Protein AF-A0A972BSQ8-F1 (afdb_monomer)

Foldseek 3Di:
DVVVVVVVVVVVVVLCVDPLNVLLVVLVVVLVPDPVSVVLVVVLVVLVVVLVVCVVVVVDDPVRNVVSVVVSVVSVVVSCVDPSSVSNVVSVVVSVLVVLLVVCVVCVVVVVPDDDDDDPDDPDDDDDDDD

Structure (mmCIF, N/CA/C/O backbone):
data_AF-A0A972BSQ8-F1
#
_entry.id   AF-A0A972BSQ8-F1
#
loop_
_atom_site.group_PDB
_atom_site.id
_atom_site.type_symbol
_atom_site.label_atom_id
_atom_site.label_alt_id
_atom_site.label_comp_id
_atom_site.label_asym_id
_atom_site.label_entity_id
_atom_site.label_seq_id
_atom_site.pdbx_PDB_ins_code
_atom_site.Cartn_x
_atom_site.Cartn_y
_atom_site.Cartn_z
_atom_site.occupancy
_atom_site.B_iso_or_equiv
_atom_site.auth_seq_id
_atom_site.auth_comp_id
_atom_site.auth_asym_id
_atom_site.auth_atom_id
_atom_site.pdbx_PDB_model_num
ATOM 1 N N . MET A 1 1 ? 12.847 10.943 -30.931 1.00 60.25 1 MET A N 1
ATOM 2 C CA . MET A 1 1 ? 11.928 10.901 -29.770 1.00 60.25 1 MET A CA 1
ATOM 3 C C . MET A 1 1 ? 11.247 9.548 -29.676 1.00 60.25 1 MET A C 1
ATOM 5 O O . MET A 1 1 ? 11.172 9.019 -28.577 1.00 60.25 1 MET A O 1
ATOM 9 N N . ASP A 1 2 ? 10.862 8.962 -30.810 1.00 73.25 2 ASP A N 1
ATOM 10 C CA . ASP A 1 2 ? 10.150 7.678 -30.888 1.00 73.25 2 ASP A CA 1
ATOM 11 C C . ASP A 1 2 ? 10.837 6.535 -30.122 1.00 73.25 2 ASP A C 1
ATOM 13 O O . ASP A 1 2 ? 10.198 5.905 -29.290 1.00 73.25 2 ASP A O 1
ATOM 17 N N . ASN A 1 3 ? 12.160 6.376 -30.255 1.00 89.00 3 ASN A N 1
ATOM 18 C CA . ASN A 1 3 ? 12.908 5.324 -29.547 1.00 89.00 3 ASN A CA 1
ATOM 19 C C . ASN A 1 3 ? 12.844 5.455 -28.006 1.00 89.00 3 ASN A C 1
ATOM 21 O O . ASN A 1 3 ? 12.688 4.466 -27.299 1.00 89.00 3 ASN A O 1
ATOM 25 N N . ILE A 1 4 ? 12.890 6.679 -27.461 1.00 91.31 4 ILE A N 1
ATOM 26 C CA . ILE A 1 4 ? 12.812 6.899 -26.003 1.00 91.31 4 ILE A CA 1
ATOM 27 C C . ILE A 1 4 ? 11.419 6.525 -25.483 1.00 91.31 4 ILE A C 1
ATOM 29 O O . ILE A 1 4 ? 11.295 5.908 -24.427 1.00 91.31 4 ILE A O 1
ATOM 33 N N . ILE A 1 5 ? 10.371 6.877 -26.233 1.00 94.94 5 ILE A N 1
ATOM 34 C CA . ILE A 1 5 ? 8.986 6.549 -25.880 1.00 94.94 5 ILE A CA 1
ATOM 35 C C . ILE A 1 5 ? 8.756 5.036 -25.971 1.00 94.94 5 ILE A C 1
ATOM 37 O O . ILE A 1 5 ? 8.118 4.471 -25.088 1.00 94.94 5 ILE A O 1
ATOM 41 N N . GLU A 1 6 ? 9.290 4.367 -26.993 1.00 95.75 6 GLU A N 1
ATOM 42 C CA . GLU A 1 6 ? 9.235 2.905 -27.117 1.00 95.75 6 GLU A CA 1
ATOM 43 C C . GLU A 1 6 ? 9.935 2.214 -25.945 1.00 95.75 6 GLU A C 1
ATOM 45 O O . GLU A 1 6 ? 9.342 1.354 -25.300 1.00 95.75 6 GLU A O 1
ATOM 50 N N . LYS A 1 7 ? 11.140 2.659 -25.573 1.00 94.31 7 LYS A N 1
ATOM 51 C CA . LYS A 1 7 ? 11.862 2.108 -24.416 1.00 94.31 7 LYS A CA 1
ATOM 52 C C . LYS A 1 7 ? 11.149 2.362 -23.089 1.00 94.31 7 LYS A C 1
ATOM 54 O O . LYS A 1 7 ? 11.176 1.508 -22.207 1.00 94.31 7 LYS A O 1
ATOM 59 N N . ALA A 1 8 ? 10.471 3.499 -22.944 1.00 94.00 8 ALA A N 1
ATOM 60 C CA . ALA A 1 8 ? 9.634 3.766 -21.777 1.00 94.00 8 ALA A CA 1
ATOM 61 C C . ALA A 1 8 ? 8.396 2.851 -21.721 1.00 94.00 8 ALA A C 1
ATOM 63 O O . ALA A 1 8 ? 8.003 2.436 -20.631 1.00 94.00 8 ALA A O 1
ATOM 64 N N . LYS A 1 9 ? 7.799 2.509 -22.872 1.00 94.81 9 LYS A N 1
ATOM 65 C CA . LYS A 1 9 ? 6.697 1.535 -22.946 1.00 94.81 9 LYS A CA 1
ATOM 66 C C . LYS A 1 9 ? 7.162 0.136 -22.558 1.00 94.81 9 LYS A C 1
ATOM 68 O O . LYS A 1 9 ? 6.543 -0.453 -21.682 1.00 94.81 9 LYS A O 1
ATOM 73 N N . GLU A 1 10 ? 8.276 -0.333 -23.124 1.00 96.50 10 GLU A N 1
ATOM 74 C CA . GLU A 1 10 ? 8.878 -1.628 -22.765 1.00 96.50 10 GLU A CA 1
ATOM 75 C C . GLU A 1 10 ? 9.148 -1.711 -21.252 1.00 96.50 10 GLU A C 1
ATOM 77 O O . GLU A 1 10 ? 8.798 -2.689 -20.596 1.00 96.50 10 GLU A O 1
ATOM 82 N N . LEU A 1 11 ? 9.704 -0.647 -20.659 1.00 95.69 11 LEU A N 1
ATOM 83 C CA . LEU A 1 11 ? 9.914 -0.568 -19.212 1.00 95.69 11 LEU A CA 1
ATOM 84 C C . LEU A 1 11 ? 8.594 -0.642 -18.425 1.00 95.69 11 LEU A C 1
ATOM 86 O O . LEU A 1 11 ? 8.534 -1.292 -17.381 1.00 95.69 11 LEU A O 1
ATOM 90 N N . GLY A 1 12 ? 7.541 0.018 -18.911 1.00 96.56 12 GLY A N 1
ATOM 91 C CA . GLY A 1 12 ? 6.203 -0.040 -18.324 1.00 96.56 12 GLY A CA 1
ATOM 92 C C . GLY A 1 12 ? 5.589 -1.441 -18.371 1.00 96.56 12 GLY A C 1
ATOM 93 O O . GLY A 1 12 ? 5.016 -1.884 -17.377 1.00 96.56 12 GLY A O 1
ATOM 94 N N . GLU A 1 13 ? 5.754 -2.156 -19.483 1.00 97.50 13 GLU A N 1
ATOM 95 C CA . GLU A 1 13 ? 5.312 -3.547 -19.642 1.00 97.50 13 GLU A CA 1
ATOM 96 C C . GLU A 1 13 ? 6.057 -4.473 -18.671 1.00 97.50 13 GLU A C 1
ATOM 98 O O . GLU A 1 13 ? 5.429 -5.195 -17.899 1.00 97.50 13 GLU A O 1
ATOM 103 N N . MET A 1 14 ? 7.386 -4.353 -18.585 1.00 97.44 14 MET A N 1
ATOM 104 C CA . MET A 1 14 ? 8.191 -5.110 -17.616 1.00 97.44 14 MET A CA 1
ATOM 105 C C . MET A 1 14 ? 7.789 -4.824 -16.162 1.00 97.44 14 MET A C 1
ATOM 107 O O . MET A 1 14 ? 7.834 -5.712 -15.309 1.00 97.44 14 MET A O 1
ATOM 111 N N . LEU A 1 15 ? 7.401 -3.583 -15.853 1.00 96.94 15 LEU A N 1
ATOM 112 C CA . LEU A 1 15 ? 6.899 -3.215 -14.530 1.00 96.94 15 LEU A CA 1
ATOM 113 C C . LEU A 1 15 ? 5.541 -3.846 -14.235 1.00 96.94 15 LEU A C 1
ATOM 115 O O . LEU A 1 15 ? 5.338 -4.320 -13.117 1.00 96.94 15 LEU A O 1
ATOM 119 N N . ALA A 1 16 ? 4.641 -3.885 -15.216 1.00 96.25 16 ALA A N 1
ATOM 120 C CA . ALA A 1 16 ? 3.343 -4.540 -15.086 1.00 96.25 16 ALA A CA 1
ATOM 121 C C . ALA A 1 16 ? 3.478 -6.061 -14.882 1.00 96.25 16 ALA A C 1
ATOM 123 O O . ALA A 1 16 ? 2.678 -6.664 -14.173 1.00 96.25 16 ALA A O 1
ATOM 124 N N . GLU A 1 17 ? 4.522 -6.676 -15.435 1.00 96.88 17 GLU A N 1
ATOM 125 C CA . GLU A 1 17 ? 4.832 -8.100 -15.248 1.00 96.88 17 GLU A CA 1
ATOM 126 C C . GLU A 1 17 ? 5.711 -8.381 -14.015 1.00 96.88 17 GLU A C 1
ATOM 128 O O . GLU A 1 17 ? 5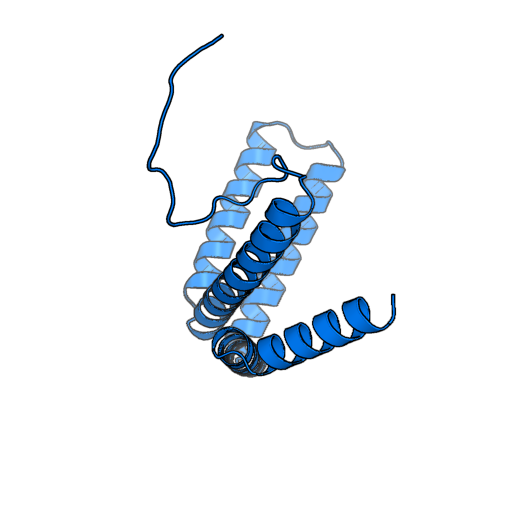.975 -9.535 -13.666 1.00 96.88 17 GLU A O 1
ATOM 133 N N . SER A 1 18 ? 6.178 -7.338 -13.323 1.00 97.50 18 SER A N 1
ATOM 134 C CA . SER A 1 18 ? 7.055 -7.494 -12.165 1.00 97.50 18 SER A CA 1
ATOM 135 C C . SER A 1 18 ? 6.345 -8.194 -11.002 1.00 97.50 18 SER A C 1
ATOM 137 O O . SER A 1 18 ? 5.162 -7.978 -10.724 1.00 97.50 18 SER A O 1
ATOM 139 N N . LYS A 1 19 ? 7.104 -8.991 -10.240 1.00 97.81 19 LYS A N 1
ATOM 140 C CA . LYS A 1 19 ? 6.591 -9.685 -9.047 1.00 97.81 19 LYS A CA 1
ATOM 141 C C . LYS A 1 19 ? 5.984 -8.711 -8.033 1.00 97.81 19 LYS A C 1
ATOM 143 O O . LYS A 1 19 ? 4.995 -9.042 -7.391 1.00 97.81 19 LYS A O 1
ATOM 148 N N . GLN A 1 20 ? 6.567 -7.521 -7.901 1.00 97.31 20 GLN A N 1
ATOM 149 C CA . GLN A 1 20 ? 6.111 -6.462 -7.004 1.00 97.31 20 GLN A CA 1
ATOM 150 C C . GLN A 1 20 ? 4.734 -5.935 -7.420 1.00 97.31 20 GLN A C 1
ATOM 152 O O . GLN A 1 20 ? 3.856 -5.796 -6.572 1.00 97.31 20 GLN A O 1
ATOM 157 N N . TYR A 1 21 ? 4.522 -5.692 -8.717 1.00 98.00 21 TYR A N 1
ATOM 158 C CA . TYR A 1 21 ? 3.230 -5.230 -9.221 1.00 98.00 21 TYR A CA 1
ATOM 159 C C . TYR A 1 21 ? 2.149 -6.308 -9.117 1.00 98.00 21 TYR A C 1
ATOM 161 O O . TYR A 1 21 ? 1.044 -6.027 -8.660 1.00 98.00 21 TYR A O 1
ATOM 169 N N . ILE A 1 22 ? 2.479 -7.555 -9.466 1.00 98.25 22 ILE A N 1
ATOM 170 C CA . ILE A 1 22 ? 1.555 -8.689 -9.334 1.00 98.25 22 ILE A CA 1
ATOM 171 C C . ILE A 1 22 ? 1.160 -8.890 -7.863 1.00 98.25 22 ILE A C 1
ATOM 173 O O . ILE A 1 22 ? -0.024 -9.023 -7.558 1.00 98.25 22 ILE A O 1
ATOM 177 N N . ARG A 1 23 ? 2.126 -8.842 -6.931 1.00 98.25 23 ARG A N 1
ATOM 178 C CA . ARG A 1 23 ? 1.860 -8.904 -5.483 1.00 98.25 23 ARG A CA 1
ATOM 179 C C . ARG A 1 23 ? 0.924 -7.780 -5.041 1.00 98.25 23 ARG A C 1
ATOM 181 O O . ARG A 1 23 ? -0.047 -8.051 -4.344 1.00 98.25 23 ARG A O 1
ATOM 188 N N . LEU A 1 24 ? 1.177 -6.547 -5.485 1.00 98.44 24 LEU A N 1
ATOM 189 C CA . LEU A 1 24 ? 0.311 -5.402 -5.197 1.00 98.44 24 LEU A CA 1
ATOM 190 C C . LEU A 1 24 ? -1.117 -5.627 -5.706 1.00 98.44 24 LEU A C 1
ATOM 192 O O . LEU A 1 24 ? -2.062 -5.366 -4.969 1.00 98.44 24 LEU A O 1
ATOM 196 N N . LYS A 1 25 ? -1.288 -6.133 -6.932 1.00 98.44 25 LYS A N 1
ATOM 197 C CA . LYS A 1 25 ? -2.614 -6.387 -7.511 1.00 98.44 25 LYS A CA 1
ATOM 198 C C . LYS A 1 25 ? -3.390 -7.461 -6.757 1.00 98.44 25 LYS A C 1
ATOM 200 O O . LYS A 1 25 ? -4.558 -7.252 -6.444 1.00 98.44 25 LYS A O 1
ATOM 205 N N . ASN A 1 26 ? -2.726 -8.550 -6.390 1.00 98.25 26 ASN A N 1
ATOM 206 C CA . ASN A 1 26 ? -3.344 -9.611 -5.598 1.00 98.25 26 ASN A CA 1
ATOM 207 C C . ASN A 1 26 ? -3.722 -9.118 -4.192 1.00 98.2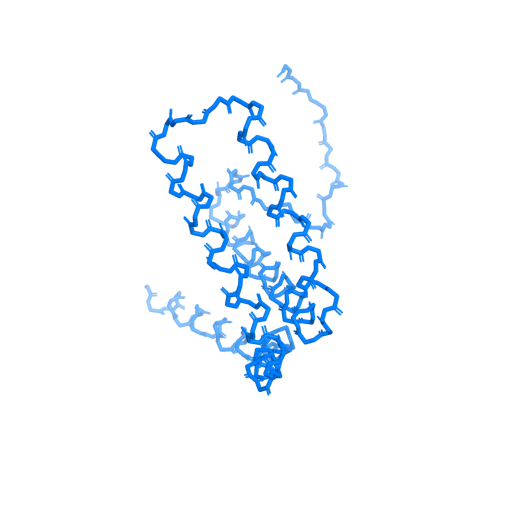5 26 ASN A C 1
ATOM 209 O O . ASN A 1 26 ? -4.805 -9.422 -3.699 1.00 98.25 26 ASN A O 1
ATOM 213 N N . ALA A 1 27 ? -2.850 -8.333 -3.552 1.00 98.19 27 ALA A N 1
ATOM 214 C CA . ALA A 1 27 ? -3.119 -7.757 -2.239 1.00 98.19 27 ALA A CA 1
ATOM 215 C C . ALA A 1 27 ? -4.267 -6.733 -2.280 1.00 98.19 27 ALA A C 1
ATOM 217 O O . ALA A 1 27 ? -5.094 -6.698 -1.372 1.00 98.19 27 ALA A O 1
ATOM 218 N N . GLU A 1 28 ? -4.347 -5.929 -3.345 1.00 97.50 28 GLU A N 1
ATOM 219 C CA . GLU A 1 28 ? -5.453 -4.999 -3.601 1.00 97.50 28 GLU A CA 1
ATOM 220 C C . GLU A 1 28 ? -6.784 -5.750 -3.734 1.00 97.50 28 GLU A C 1
ATOM 222 O O . GLU A 1 28 ? -7.758 -5.392 -3.075 1.00 97.50 28 GLU A O 1
ATOM 227 N N . GLU A 1 29 ? -6.825 -6.830 -4.515 1.00 98.19 29 GLU A N 1
ATOM 228 C CA . GLU A 1 29 ? -8.023 -7.662 -4.660 1.00 98.19 29 GLU A CA 1
ATOM 229 C C . GLU A 1 29 ? -8.425 -8.341 -3.340 1.00 98.19 29 GLU A C 1
ATOM 231 O O . GLU A 1 29 ? -9.594 -8.294 -2.949 1.00 98.19 29 GLU A O 1
ATOM 236 N N . ALA A 1 30 ? -7.469 -8.919 -2.607 1.00 97.88 30 ALA A N 1
ATOM 237 C CA . ALA A 1 30 ? -7.725 -9.542 -1.308 1.00 97.88 30 ALA A CA 1
ATOM 238 C C . ALA A 1 30 ? -8.289 -8.534 -0.292 1.00 97.88 30 ALA A C 1
ATOM 240 O O . ALA A 1 30 ? -9.273 -8.809 0.394 1.00 97.88 30 ALA A O 1
ATOM 241 N N . GLN A 1 31 ? -7.712 -7.332 -0.242 1.00 97.56 31 GLN A N 1
ATOM 242 C CA . GLN A 1 31 ? -8.167 -6.242 0.615 1.0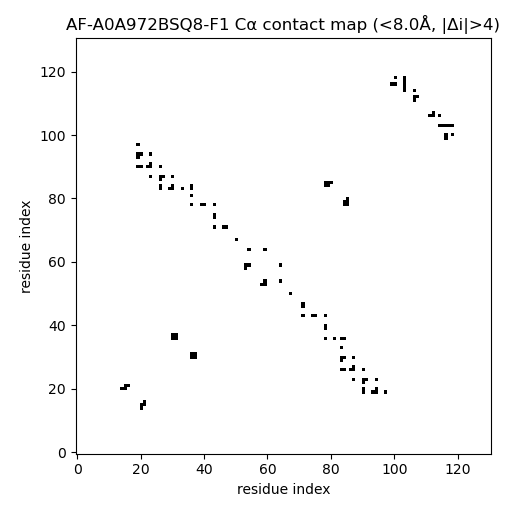0 97.56 31 GLN A CA 1
ATOM 243 C C . GLN A 1 31 ? -9.544 -5.704 0.200 1.00 97.56 31 GLN A C 1
ATOM 245 O O . GLN A 1 31 ? -10.332 -5.330 1.072 1.00 97.56 31 GLN A O 1
ATOM 250 N N . LEU A 1 32 ? -9.862 -5.670 -1.099 1.00 96.75 32 LEU A N 1
ATOM 251 C CA . LEU A 1 32 ? -11.183 -5.289 -1.617 1.00 96.75 32 LEU A CA 1
ATOM 252 C C . LEU A 1 32 ? -12.275 -6.296 -1.248 1.00 96.75 32 LEU A C 1
ATOM 254 O O . LEU A 1 32 ? -13.385 -5.889 -0.903 1.00 96.75 32 LEU A O 1
ATOM 258 N N . ASN A 1 33 ? -11.944 -7.584 -1.269 1.00 97.69 33 ASN A N 1
ATOM 259 C CA . ASN A 1 33 ? -12.874 -8.666 -0.956 1.00 97.69 33 ASN A CA 1
ATOM 260 C C . ASN A 1 33 ? -13.047 -8.915 0.557 1.00 97.69 33 ASN A C 1
ATOM 262 O O . ASN A 1 33 ? -13.980 -9.608 0.964 1.00 97.69 33 ASN A O 1
ATOM 266 N N . ASP A 1 34 ? -12.196 -8.333 1.406 1.00 97.69 34 ASP A N 1
ATOM 267 C CA . ASP A 1 34 ? -12.322 -8.385 2.865 1.00 97.69 34 ASP A CA 1
ATOM 268 C C . ASP A 1 34 ? -13.259 -7.276 3.380 1.00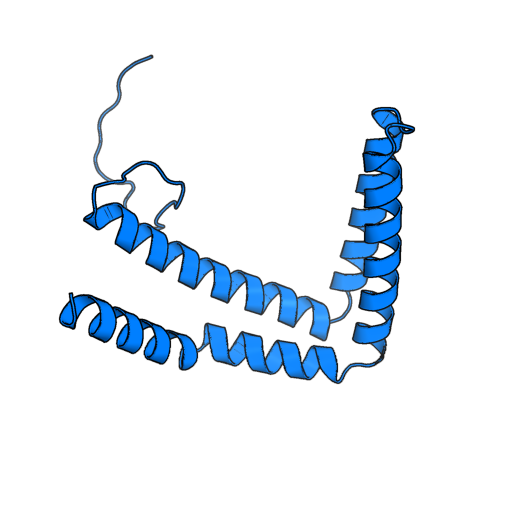 97.69 34 ASP A C 1
ATOM 270 O O . ASP A 1 34 ? -12.903 -6.097 3.460 1.00 97.69 34 ASP A O 1
ATOM 274 N N . SER A 1 35 ? -14.474 -7.661 3.779 1.00 96.81 35 SER A N 1
ATOM 275 C CA . SER A 1 35 ? -15.482 -6.738 4.317 1.00 96.81 35 SER A CA 1
ATOM 276 C C . SER A 1 35 ? -15.017 -6.003 5.578 1.00 96.81 35 SER A C 1
ATOM 278 O O . SER A 1 35 ? -15.276 -4.807 5.725 1.00 96.81 35 SER A O 1
ATOM 280 N N . LYS A 1 36 ? -14.265 -6.673 6.460 1.00 95.69 36 LYS A N 1
ATOM 281 C CA . LYS A 1 36 ? -13.706 -6.057 7.668 1.00 95.69 36 LYS A CA 1
ATOM 282 C C . LYS A 1 36 ? -12.642 -5.030 7.293 1.00 95.69 36 LYS A C 1
ATOM 284 O O . LYS A 1 36 ? -12.611 -3.950 7.884 1.00 95.69 36 LYS A O 1
ATOM 289 N N . ALA A 1 37 ? -11.803 -5.329 6.302 1.00 95.69 37 ALA A N 1
ATOM 290 C CA . ALA A 1 37 ? -10.834 -4.372 5.779 1.00 95.69 37 ALA A CA 1
ATOM 291 C C . ALA A 1 37 ? -11.521 -3.130 5.186 1.00 95.69 37 ALA A C 1
ATOM 293 O O . ALA A 1 37 ? -11.109 -2.002 5.474 1.00 95.69 37 ALA A O 1
ATOM 294 N N . GLN A 1 38 ? -12.597 -3.312 4.412 1.00 97.12 38 GLN A N 1
ATOM 295 C CA . GLN A 1 38 ? -13.377 -2.197 3.859 1.00 97.12 38 GLN A CA 1
ATOM 296 C C . GLN A 1 38 ? -13.963 -1.299 4.953 1.00 97.12 38 GLN A C 1
ATOM 298 O O . GLN A 1 38 ? -13.847 -0.070 4.878 1.00 97.12 38 GLN A O 1
ATOM 303 N N . ASP A 1 39 ? -14.555 -1.891 5.990 1.00 95.88 39 ASP A N 1
ATOM 304 C CA . ASP A 1 39 ? -15.142 -1.140 7.100 1.00 95.88 39 ASP A CA 1
ATOM 305 C C . ASP A 1 39 ? -14.087 -0.353 7.883 1.00 95.88 39 ASP A C 1
ATOM 307 O O . ASP A 1 39 ? -14.275 0.835 8.171 1.00 95.88 39 ASP A O 1
ATOM 311 N N . LEU A 1 40 ? -12.951 -0.987 8.173 1.00 95.12 40 LEU A N 1
ATOM 312 C CA . LEU A 1 40 ? -11.804 -0.360 8.824 1.00 95.12 40 LEU A CA 1
ATOM 313 C C . LEU A 1 40 ? -11.293 0.841 8.010 1.00 95.12 40 LEU A C 1
ATOM 315 O O . LEU A 1 40 ? -11.186 1.958 8.528 1.00 95.12 40 LEU A O 1
ATOM 319 N N . LEU A 1 41 ? -11.063 0.660 6.707 1.00 94.75 41 LEU A N 1
ATOM 320 C CA . LEU A 1 41 ? -10.606 1.732 5.820 1.00 94.75 41 LEU A CA 1
ATOM 321 C C . LEU A 1 41 ? -11.619 2.868 5.699 1.00 94.75 41 LEU A C 1
ATOM 323 O O . LEU A 1 41 ? -11.230 4.039 5.630 1.00 94.75 41 LEU A O 1
ATOM 327 N N . LYS A 1 42 ? -12.919 2.565 5.682 1.00 95.00 42 LYS A N 1
ATOM 328 C CA . LYS A 1 42 ? -13.976 3.581 5.654 1.00 95.00 42 LYS A CA 1
ATOM 329 C C . LYS A 1 42 ? -13.926 4.460 6.904 1.00 95.00 42 LYS A C 1
ATOM 331 O O . LYS A 1 42 ? -13.959 5.688 6.769 1.00 95.00 42 LYS A O 1
ATOM 336 N N . GLN A 1 43 ? -13.799 3.856 8.085 1.00 92.88 43 GLN A N 1
ATOM 337 C CA . GLN A 1 43 ? -13.702 4.571 9.363 1.00 92.88 43 GLN A CA 1
ATOM 338 C C . GLN A 1 43 ? -12.442 5.439 9.431 1.00 92.88 43 GLN A C 1
ATOM 340 O O . GLN A 1 43 ? -12.526 6.639 9.710 1.00 92.88 43 GLN A O 1
ATOM 345 N N . TYR A 1 44 ? -11.286 4.876 9.077 1.00 94.75 44 TYR A N 1
ATOM 346 C CA . TYR A 1 44 ? -10.032 5.625 9.029 1.00 94.75 44 TYR A CA 1
ATOM 347 C C . TYR A 1 44 ? -10.113 6.815 8.065 1.00 94.75 44 TYR A C 1
ATOM 349 O O . TYR A 1 44 ? -9.754 7.940 8.415 1.00 94.75 44 TYR A O 1
ATOM 357 N N . ASN A 1 45 ? -10.657 6.611 6.861 1.00 93.81 45 ASN A N 1
ATOM 358 C CA . ASN A 1 45 ? -10.818 7.680 5.878 1.00 93.81 45 ASN A CA 1
ATOM 359 C C . ASN A 1 45 ? -11.757 8.795 6.359 1.00 93.81 45 ASN A C 1
ATOM 361 O O . ASN A 1 45 ? -11.525 9.963 6.042 1.00 93.81 45 ASN A O 1
ATOM 365 N N . GLN A 1 46 ? -12.808 8.463 7.113 1.00 94.06 46 GLN A N 1
ATOM 366 C CA . GLN A 1 46 ? -13.681 9.460 7.734 1.00 94.06 46 GLN A CA 1
ATOM 367 C C . GLN A 1 46 ? -12.922 10.301 8.764 1.00 94.06 46 GLN A C 1
ATOM 369 O O . GLN A 1 46 ? -12.929 11.528 8.646 1.00 94.06 46 GLN A O 1
ATOM 374 N N . LYS A 1 47 ? -12.210 9.664 9.703 1.00 91.94 47 LYS A N 1
ATOM 375 C CA . LYS A 1 47 ? -11.400 10.362 10.717 1.00 91.94 47 LYS A CA 1
ATOM 376 C C . LYS A 1 47 ? -10.314 11.226 10.083 1.00 91.94 47 LYS A C 1
ATOM 378 O O . LYS A 1 47 ? -10.179 12.396 10.424 1.00 91.94 47 LYS A O 1
ATOM 383 N N . ARG A 1 48 ? -9.616 10.706 9.070 1.00 94.38 48 ARG A N 1
ATOM 384 C CA . ARG A 1 48 ? -8.600 11.451 8.311 1.00 94.38 48 ARG A CA 1
ATOM 385 C C . ARG A 1 48 ? -9.170 12.708 7.651 1.00 94.38 48 ARG A C 1
ATOM 387 O O . ARG A 1 48 ? -8.542 13.762 7.705 1.00 94.38 48 ARG A O 1
ATOM 394 N N . ARG A 1 49 ? -10.362 12.628 7.047 1.00 94.38 49 ARG A N 1
ATOM 395 C CA . ARG A 1 49 ? -11.033 13.803 6.459 1.00 94.38 49 ARG A CA 1
ATOM 396 C C . ARG A 1 49 ? -11.448 14.823 7.519 1.00 94.38 49 ARG A C 1
ATOM 398 O O . ARG A 1 49 ? -11.267 16.017 7.295 1.00 94.38 49 ARG A O 1
ATOM 405 N N . GLN A 1 50 ? -11.979 14.367 8.654 1.00 91.75 50 GLN A N 1
ATOM 406 C CA . GLN A 1 50 ? -12.347 15.241 9.773 1.00 91.75 50 GLN A CA 1
ATOM 407 C C . GLN A 1 50 ? -11.118 15.967 10.332 1.00 91.75 50 GLN A C 1
ATOM 409 O O . GLN A 1 50 ? -11.122 17.191 10.425 1.00 91.75 50 GLN A O 1
ATOM 414 N N . ALA A 1 51 ? -10.034 15.236 10.592 1.00 91.00 51 ALA A N 1
ATOM 415 C CA . ALA A 1 51 ? -8.755 15.791 11.020 1.00 91.00 51 ALA A CA 1
ATOM 416 C C . ALA A 1 51 ? -8.215 16.840 10.034 1.00 91.00 51 ALA A C 1
ATOM 418 O O . ALA A 1 51 ? -7.880 17.954 10.433 1.00 91.00 51 ALA A O 1
ATOM 419 N N . ALA A 1 52 ? -8.201 16.528 8.733 1.00 91.94 52 ALA A N 1
ATOM 420 C CA . ALA A 1 52 ? -7.760 17.465 7.701 1.00 91.94 52 ALA A CA 1
ATOM 421 C C . ALA A 1 52 ? -8.609 18.748 7.675 1.00 91.94 52 ALA A C 1
ATOM 423 O O . ALA A 1 52 ? -8.074 19.841 7.493 1.00 91.94 52 ALA A O 1
ATOM 424 N N . MET A 1 53 ? -9.924 18.635 7.888 1.00 92.00 53 MET A N 1
ATOM 425 C CA . MET A 1 53 ? -10.814 19.792 7.984 1.00 92.00 53 MET A CA 1
ATOM 426 C C . MET A 1 53 ? -10.511 20.643 9.222 1.00 92.00 53 MET A C 1
ATOM 428 O O . MET A 1 53 ? -10.402 21.860 9.093 1.00 92.00 53 MET A O 1
ATOM 432 N N . LEU A 1 54 ? -10.335 20.024 10.394 1.00 88.81 54 LEU A N 1
ATOM 433 C CA . LEU A 1 54 ? -10.033 20.731 11.643 1.00 88.81 54 LEU A CA 1
ATOM 434 C C . LEU A 1 54 ? -8.710 21.503 11.559 1.00 88.81 54 LEU A C 1
ATOM 436 O O . LEU A 1 54 ? -8.661 22.675 11.931 1.00 88.81 54 LEU A O 1
ATOM 440 N N . ILE A 1 55 ? -7.672 20.872 11.002 1.00 88.69 55 ILE A N 1
ATOM 441 C CA . ILE A 1 55 ? -6.364 21.499 10.779 1.00 88.69 55 ILE A CA 1
ATOM 442 C C . ILE A 1 55 ? -6.497 22.665 9.792 1.00 88.69 55 ILE A C 1
ATOM 444 O O . ILE A 1 55 ? -6.033 23.769 10.069 1.00 88.69 55 ILE A O 1
ATOM 448 N N . ARG A 1 56 ? -7.185 22.460 8.659 1.00 90.56 56 ARG A N 1
ATOM 449 C CA . ARG A 1 56 ? -7.363 23.497 7.628 1.00 90.56 56 ARG A CA 1
ATOM 450 C C . ARG A 1 56 ? -8.158 24.703 8.125 1.00 90.56 56 ARG A C 1
ATOM 452 O O . ARG A 1 56 ? -7.897 25.818 7.692 1.00 90.56 56 ARG A O 1
ATOM 459 N N . CYS A 1 57 ? -9.130 24.500 9.013 1.00 89.62 57 CYS A N 1
ATOM 460 C CA . CYS A 1 57 ? -9.909 25.591 9.594 1.00 89.62 57 CYS A CA 1
ATOM 461 C C . CYS A 1 57 ? -9.090 26.502 10.525 1.00 89.62 57 CYS A C 1
ATOM 463 O O . CYS A 1 57 ? -9.629 27.514 10.965 1.00 89.62 57 CYS A O 1
ATOM 465 N N . GLY A 1 58 ? -7.836 26.156 10.852 1.00 82.62 58 GLY A N 1
ATOM 466 C CA . GLY A 1 58 ? -6.948 26.987 11.673 1.00 82.62 58 GLY A CA 1
ATOM 467 C C . GLY A 1 58 ? -7.421 27.168 13.118 1.00 82.62 58 GLY A C 1
ATOM 468 O O . GLY A 1 58 ? -6.934 28.045 13.820 1.00 82.62 58 GLY A O 1
ATOM 469 N N . LYS A 1 59 ? -8.393 26.360 13.559 1.00 77.75 59 LYS A N 1
ATOM 470 C CA . LYS A 1 59 ? -9.000 26.443 14.897 1.00 77.75 59 LYS A CA 1
ATOM 471 C C . LYS A 1 59 ? -8.234 25.658 15.961 1.00 77.75 59 LYS A C 1
ATOM 473 O O . LYS A 1 59 ? -8.592 25.742 17.129 1.00 77.75 59 LYS A O 1
ATOM 478 N N . LEU A 1 60 ? -7.240 24.869 15.554 1.00 87.81 60 LEU A N 1
ATOM 479 C CA . LEU A 1 60 ? -6.448 24.037 16.450 1.00 87.81 60 LEU A CA 1
ATOM 480 C C . LEU A 1 60 ? -5.126 24.724 16.786 1.00 87.81 60 LEU A C 1
ATOM 482 O O . LEU A 1 60 ? -4.435 25.219 15.895 1.00 87.81 60 LEU A O 1
ATOM 486 N N . ASN A 1 61 ? -4.758 24.705 18.063 1.00 90.69 61 ASN A N 1
ATOM 487 C CA . ASN A 1 61 ? -3.410 25.053 18.499 1.00 90.69 61 ASN A CA 1
ATOM 488 C C . ASN A 1 61 ? -2.430 23.881 18.255 1.00 90.69 61 ASN A C 1
ATOM 490 O O . ASN A 1 61 ? -2.827 22.788 17.846 1.00 90.69 61 ASN A O 1
ATOM 494 N N . ALA A 1 62 ? -1.135 24.102 18.503 1.00 89.44 62 ALA A N 1
ATOM 495 C CA . ALA A 1 62 ? -0.098 23.097 18.252 1.00 89.44 62 ALA A CA 1
ATOM 496 C C . ALA A 1 62 ? -0.325 21.780 19.021 1.00 89.44 62 ALA A C 1
ATOM 498 O O . ALA A 1 62 ? -0.159 20.704 18.449 1.00 89.44 62 ALA A O 1
ATOM 499 N N . GLU A 1 63 ? -0.757 21.854 20.283 1.00 92.44 63 GLU A N 1
ATOM 500 C CA . GLU A 1 63 ? -1.034 20.676 21.117 1.00 92.44 63 GLU A CA 1
ATOM 501 C C . GLU A 1 63 ? -2.218 19.862 20.582 1.00 92.44 63 GLU A C 1
ATOM 503 O O . GLU A 1 63 ? -2.152 18.638 20.486 1.00 92.44 63 GLU A O 1
ATOM 508 N N . GLN A 1 64 ? -3.288 20.537 20.162 1.00 90.88 64 GLN A N 1
ATOM 509 C CA . GLN A 1 64 ? -4.460 19.897 19.572 1.00 90.88 64 GLN A CA 1
ATOM 510 C C . GLN A 1 64 ? -4.139 19.257 18.218 1.00 90.88 64 GLN A C 1
ATOM 512 O O . GLN A 1 64 ? -4.627 18.167 17.927 1.00 90.88 64 GLN A O 1
ATOM 517 N N . ILE A 1 65 ? -3.302 19.898 17.396 1.00 91.25 65 ILE A N 1
ATOM 518 C CA . ILE A 1 65 ? -2.815 19.304 16.143 1.00 91.25 65 ILE A CA 1
ATOM 519 C C . ILE A 1 65 ? -2.039 18.017 16.436 1.00 91.25 65 ILE A C 1
ATOM 521 O O . ILE A 1 65 ? -2.227 17.021 15.738 1.00 91.25 65 ILE A O 1
ATOM 525 N N . GLU A 1 66 ? -1.187 18.017 17.460 1.00 93.06 66 GLU A N 1
ATOM 526 C CA . GLU A 1 66 ? -0.412 16.833 17.829 1.00 93.06 66 GLU A CA 1
ATOM 527 C C . GLU A 1 66 ? -1.302 15.706 18.373 1.00 93.06 66 GLU A C 1
ATOM 529 O O . GLU A 1 66 ? -1.127 14.551 17.988 1.00 93.06 66 GLU A O 1
ATOM 534 N N . SER A 1 67 ? -2.330 16.039 19.163 1.00 92.56 67 SER A N 1
ATOM 535 C CA . SER A 1 67 ? -3.349 15.073 19.602 1.00 92.56 67 SER A CA 1
ATOM 536 C C . SER A 1 67 ? -4.047 14.412 18.414 1.00 92.56 67 SER A C 1
ATOM 538 O O . SER A 1 67 ? -4.114 13.188 18.334 1.00 92.56 67 SER A O 1
ATOM 540 N N . VAL A 1 68 ? -4.493 15.208 17.437 1.00 92.00 68 VAL A N 1
ATOM 541 C CA . VAL A 1 68 ? -5.157 14.701 16.226 1.00 92.00 68 VAL A CA 1
ATOM 542 C C . VAL A 1 68 ? -4.231 13.788 15.416 1.00 92.00 68 VAL A C 1
ATOM 544 O O . VAL A 1 68 ? -4.670 12.757 14.907 1.00 92.00 68 VAL A O 1
ATOM 547 N N . LYS A 1 69 ? -2.940 14.125 15.294 1.00 91.75 69 LYS A N 1
ATOM 548 C CA . LYS A 1 69 ? -1.967 13.240 14.635 1.00 91.75 69 LYS A CA 1
ATOM 549 C C . LYS A 1 69 ? -1.801 11.922 15.385 1.00 91.75 69 LYS A C 1
ATOM 551 O O . LYS A 1 69 ? -1.766 10.875 14.743 1.00 91.75 69 LYS A O 1
ATOM 556 N N . LYS A 1 70 ? -1.706 11.968 16.716 1.00 94.00 70 LYS A N 1
ATOM 557 C CA . LYS A 1 70 ? -1.564 10.772 17.550 1.00 94.00 70 LYS A CA 1
ATOM 558 C C . LYS A 1 70 ? -2.778 9.854 17.410 1.00 94.00 70 LYS A C 1
ATOM 560 O O . LYS A 1 70 ? -2.606 8.666 17.166 1.00 94.00 70 LYS A O 1
ATOM 565 N N . GLU A 1 71 ? -3.986 10.410 17.453 1.00 92.00 71 GLU A N 1
ATOM 566 C CA . GLU A 1 71 ? -5.223 9.660 17.214 1.00 92.00 71 GLU A CA 1
ATOM 567 C C . GLU A 1 71 ? -5.238 9.012 15.822 1.00 92.00 71 GLU A C 1
ATOM 569 O O . GLU A 1 71 ? -5.553 7.831 15.686 1.00 92.00 71 GLU A O 1
ATOM 574 N N . LEU A 1 72 ? -4.845 9.744 14.773 1.00 93.31 72 LEU A N 1
ATOM 575 C CA . LEU A 1 72 ? -4.740 9.173 13.427 1.00 93.31 72 LEU A CA 1
ATOM 576 C C . LEU A 1 72 ? -3.702 8.050 13.341 1.00 93.31 72 LEU A C 1
ATOM 578 O O . LEU A 1 72 ? -3.916 7.092 12.597 1.00 93.31 72 LEU A O 1
ATOM 582 N N . GLN A 1 73 ? -2.595 8.158 14.076 1.00 93.88 73 GLN A N 1
ATOM 583 C CA . GLN A 1 73 ? -1.572 7.119 14.130 1.00 93.88 73 GLN A CA 1
ATOM 584 C C . GLN A 1 73 ? -2.084 5.862 14.843 1.00 93.88 73 GLN A C 1
ATOM 586 O O . GLN A 1 73 ? -1.856 4.754 14.365 1.00 93.88 73 GLN A O 1
ATOM 591 N N . GLU A 1 74 ? -2.804 6.012 15.954 1.00 93.31 74 GLU A N 1
ATOM 592 C CA . GLU A 1 74 ? -3.424 4.891 16.670 1.00 93.31 74 GLU A CA 1
ATOM 593 C C . GLU A 1 74 ? -4.462 4.175 15.797 1.00 93.31 74 GLU A C 1
ATOM 595 O O . GLU A 1 74 ? -4.485 2.947 15.724 1.00 93.31 74 GLU A O 1
ATOM 600 N N . GLU A 1 75 ? -5.276 4.929 15.060 1.00 92.19 75 GLU A N 1
ATOM 601 C CA . GLU A 1 75 ? -6.231 4.369 14.102 1.00 92.19 75 GLU A CA 1
ATOM 602 C C . GLU A 1 75 ? -5.542 3.680 12.924 1.00 92.19 75 GLU A C 1
ATOM 604 O O . GLU A 1 75 ? -6.002 2.634 12.471 1.00 92.19 75 GLU A O 1
ATOM 609 N N . PHE A 1 76 ? -4.420 4.222 12.446 1.00 92.81 76 PHE A N 1
ATOM 610 C CA . PHE A 1 76 ? -3.609 3.555 11.433 1.00 92.81 76 PHE A CA 1
ATOM 611 C C . PHE A 1 76 ? -3.033 2.233 11.953 1.00 92.81 76 PHE A C 1
ATOM 613 O O . PHE A 1 76 ? -3.064 1.235 11.239 1.00 92.81 76 PHE A O 1
ATOM 620 N N . ASN A 1 77 ? -2.565 2.185 13.202 1.00 93.69 77 ASN A N 1
ATOM 621 C CA . ASN A 1 77 ? -2.065 0.945 13.794 1.00 93.69 77 ASN A CA 1
ATOM 622 C C . ASN A 1 77 ? -3.169 -0.125 13.855 1.00 93.69 77 ASN A C 1
ATOM 624 O O . ASN A 1 77 ? -2.909 -1.272 13.507 1.00 93.69 77 ASN A O 1
ATOM 628 N N . ARG A 1 78 ? -4.413 0.259 14.179 1.00 91.25 78 ARG A N 1
ATOM 629 C CA . ARG A 1 78 ? -5.582 -0.644 14.128 1.00 91.25 78 ARG A CA 1
ATOM 630 C C . ARG A 1 78 ? -5.872 -1.160 12.719 1.00 91.25 78 ARG A C 1
ATOM 632 O O . ARG A 1 78 ? -6.250 -2.316 12.562 1.00 91.25 78 ARG A O 1
ATOM 639 N N . LEU A 1 79 ? -5.695 -0.330 11.685 1.00 91.88 79 LEU A N 1
ATOM 640 C CA . LEU A 1 79 ? -5.775 -0.803 10.296 1.00 91.88 79 LEU A CA 1
ATOM 641 C C . LEU A 1 79 ? -4.711 -1.866 10.007 1.00 91.88 79 LEU A C 1
ATOM 643 O O . LEU A 1 79 ? -4.998 -2.857 9.341 1.00 91.88 79 LEU A O 1
ATOM 647 N N . TYR A 1 80 ? -3.496 -1.646 10.508 1.00 93.25 80 TYR A N 1
ATOM 648 C CA . TYR A 1 80 ? -2.332 -2.496 10.261 1.00 93.25 80 TYR A CA 1
ATOM 649 C C . TYR A 1 80 ? -2.410 -3.867 10.957 1.00 93.25 80 TYR A C 1
ATOM 651 O O . TYR A 1 80 ? -1.638 -4.766 10.634 1.00 93.25 80 TYR A O 1
ATOM 659 N N . GLU A 1 81 ? -3.344 -4.050 11.893 1.00 94.94 81 GLU A N 1
ATOM 660 C CA . GLU A 1 81 ? -3.644 -5.351 12.503 1.00 94.94 81 GLU A CA 1
ATOM 661 C C . GLU A 1 81 ? -4.420 -6.287 11.559 1.00 94.94 81 GLU A C 1
ATOM 663 O O . GLU A 1 81 ? -4.410 -7.500 11.758 1.00 94.94 81 GLU A O 1
ATOM 668 N N . ASN A 1 82 ? -5.100 -5.761 10.531 1.00 96.75 82 ASN A N 1
ATOM 669 C CA . ASN A 1 82 ? -5.741 -6.594 9.514 1.00 96.75 82 ASN A CA 1
ATOM 670 C C . ASN A 1 82 ? -4.700 -7.055 8.482 1.00 96.75 82 ASN A C 1
ATOM 672 O O . ASN A 1 82 ? -4.032 -6.237 7.850 1.00 96.75 82 ASN A O 1
ATOM 676 N N . GLU A 1 83 ? -4.598 -8.369 8.287 1.00 97.06 83 GLU A N 1
ATOM 677 C CA . GLU A 1 83 ? -3.577 -8.985 7.432 1.00 97.06 83 GLU A CA 1
ATOM 678 C C . GLU A 1 83 ? -3.670 -8.536 5.968 1.00 97.06 83 GLU A C 1
ATOM 680 O O . GLU A 1 83 ? -2.643 -8.226 5.367 1.00 97.06 83 GLU A O 1
ATOM 685 N N . ASN A 1 84 ? -4.880 -8.412 5.412 1.00 97.56 84 ASN A N 1
ATOM 686 C CA . ASN A 1 84 ? -5.076 -7.983 4.024 1.00 97.56 84 ASN A CA 1
ATOM 687 C C . ASN A 1 84 ? -4.700 -6.508 3.821 1.00 97.56 84 ASN A C 1
ATOM 689 O O . ASN A 1 84 ? -4.076 -6.153 2.822 1.00 97.56 84 ASN A O 1
ATOM 693 N N . ILE A 1 85 ? -5.029 -5.639 4.784 1.00 97.25 85 ILE A N 1
ATOM 694 C CA . ILE A 1 85 ? -4.603 -4.233 4.760 1.00 97.25 85 ILE A CA 1
ATOM 695 C C . ILE A 1 85 ? -3.084 -4.133 4.886 1.00 97.25 85 ILE A C 1
ATOM 697 O O . ILE A 1 85 ? -2.457 -3.389 4.131 1.00 97.25 85 ILE A O 1
ATOM 701 N N . LYS A 1 86 ? -2.490 -4.864 5.833 1.00 97.69 86 LYS A N 1
ATOM 702 C CA . LYS A 1 86 ? -1.042 -4.893 6.036 1.00 97.69 86 LYS A CA 1
ATOM 703 C C . LYS A 1 86 ? -0.320 -5.325 4.762 1.00 97.69 86 LYS A C 1
ATOM 705 O O . LYS A 1 86 ? 0.568 -4.610 4.304 1.00 97.69 86 LYS A O 1
ATOM 710 N N . GLU A 1 87 ? -0.735 -6.441 4.171 1.00 98.12 87 GLU A N 1
ATOM 711 C CA . GLU A 1 87 ? -0.142 -6.972 2.945 1.00 98.12 87 GLU A CA 1
ATOM 712 C C . GLU A 1 87 ? -0.280 -5.982 1.781 1.00 98.12 87 GLU A C 1
ATOM 714 O O . GLU A 1 87 ? 0.692 -5.737 1.071 1.00 98.12 87 GLU A O 1
ATOM 719 N N . TYR A 1 88 ? -1.437 -5.327 1.630 1.00 98.06 88 TYR A N 1
ATOM 720 C CA . TYR A 1 88 ? -1.614 -4.268 0.633 1.00 98.06 88 TYR A CA 1
ATOM 721 C C . TYR A 1 88 ? -0.644 -3.096 0.841 1.00 98.06 88 TYR A C 1
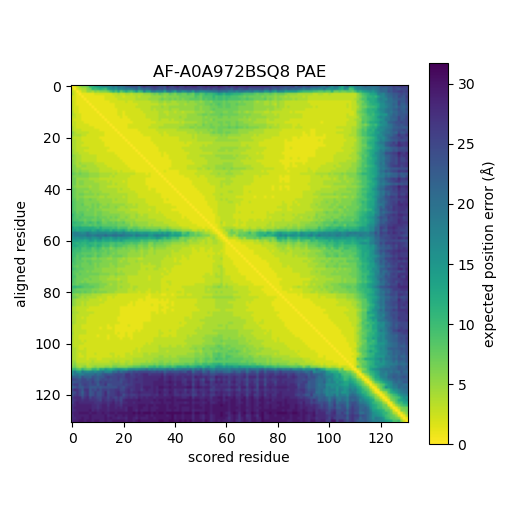ATOM 723 O O . TYR A 1 88 ? -0.016 -2.634 -0.114 1.00 98.06 88 TYR A O 1
ATOM 731 N N . ILE A 1 89 ? -0.489 -2.613 2.079 1.00 96.38 89 ILE A N 1
ATOM 732 C CA . ILE A 1 89 ? 0.419 -1.500 2.396 1.00 96.38 89 ILE A CA 1
ATOM 733 C C . ILE A 1 89 ? 1.878 -1.891 2.125 1.00 96.38 89 ILE A C 1
ATOM 735 O O . ILE A 1 89 ? 2.622 -1.101 1.539 1.00 96.38 89 ILE A O 1
ATOM 739 N N . GLU A 1 90 ? 2.289 -3.094 2.525 1.00 97.81 90 GLU A N 1
ATOM 740 C CA . GLU A 1 90 ? 3.650 -3.598 2.315 1.00 97.81 90 GLU A CA 1
ATOM 741 C C . GLU A 1 90 ? 3.943 -3.821 0.827 1.00 97.81 90 GLU A C 1
ATOM 743 O O . GLU A 1 90 ? 4.937 -3.304 0.317 1.00 97.81 90 GLU A O 1
ATOM 748 N N . ALA A 1 91 ? 3.044 -4.483 0.094 1.00 98.19 91 ALA A N 1
ATOM 749 C CA . ALA A 1 91 ? 3.187 -4.694 -1.345 1.00 98.19 91 ALA A CA 1
ATOM 750 C C . ALA A 1 91 ? 3.235 -3.371 -2.124 1.00 98.19 91 ALA A C 1
ATOM 752 O O . ALA A 1 91 ? 4.034 -3.212 -3.052 1.00 98.19 91 ALA A O 1
ATOM 753 N N . LYS A 1 92 ? 2.420 -2.387 -1.722 1.00 97.31 92 LYS A N 1
ATOM 754 C CA . LYS A 1 92 ? 2.437 -1.046 -2.311 1.00 97.31 92 LYS A CA 1
ATOM 755 C C . LYS A 1 92 ? 3.770 -0.348 -2.072 1.00 97.31 92 LYS A C 1
ATOM 757 O O . LYS A 1 92 ? 4.345 0.187 -3.018 1.00 97.31 92 LYS A O 1
ATOM 762 N N . LYS A 1 93 ? 4.275 -0.380 -0.837 1.00 97.25 93 LYS A N 1
ATOM 763 C CA . LYS A 1 93 ? 5.568 0.211 -0.476 1.00 97.25 93 LYS A CA 1
ATOM 764 C C . LYS A 1 93 ? 6.710 -0.410 -1.282 1.00 97.25 93 LYS A C 1
ATOM 766 O O . LYS A 1 93 ? 7.565 0.321 -1.775 1.00 97.25 93 LYS A O 1
ATOM 771 N N . ASP A 1 94 ? 6.711 -1.728 -1.450 1.00 97.44 94 ASP A N 1
ATOM 772 C CA . ASP A 1 94 ? 7.742 -2.433 -2.215 1.00 97.44 94 ASP A CA 1
ATOM 773 C C . ASP A 1 94 ? 7.712 -2.053 -3.705 1.00 97.44 94 ASP A C 1
ATOM 775 O O . ASP A 1 94 ? 8.757 -1.814 -4.316 1.00 97.44 94 ASP A O 1
ATOM 779 N N . PHE A 1 95 ? 6.520 -1.932 -4.300 1.00 97.75 95 PHE A N 1
ATOM 780 C CA . PHE A 1 95 ? 6.384 -1.466 -5.681 1.00 97.75 95 PHE A CA 1
ATOM 781 C C . PHE A 1 95 ? 6.787 0.011 -5.841 1.00 97.75 95 PHE A C 1
ATOM 783 O O . PHE A 1 95 ? 7.494 0.365 -6.785 1.00 97.75 95 PHE A O 1
ATOM 790 N N . GLU A 1 96 ? 6.422 0.877 -4.893 1.00 96.69 96 GLU A N 1
ATOM 791 C CA . GLU A 1 96 ? 6.862 2.278 -4.868 1.00 96.69 96 GLU A CA 1
ATOM 792 C C . GLU A 1 96 ? 8.390 2.398 -4.757 1.00 96.69 96 GLU A C 1
ATOM 794 O O . GLU A 1 96 ? 8.992 3.243 -5.419 1.00 96.69 96 GLU A O 1
ATOM 799 N N . GLN A 1 97 ? 9.047 1.541 -3.971 1.00 96.44 97 GLN A N 1
ATOM 800 C CA . GLN A 1 97 ? 10.511 1.495 -3.894 1.00 96.44 97 GLN A CA 1
ATOM 801 C C . GLN A 1 97 ? 11.153 1.115 -5.231 1.00 96.44 97 GLN A C 1
ATOM 803 O O . GLN A 1 97 ? 12.153 1.726 -5.621 1.00 96.44 97 GLN A O 1
ATOM 808 N N . LEU A 1 98 ? 10.573 0.154 -5.955 1.00 95.44 98 LEU A N 1
ATOM 809 C CA . LEU A 1 98 ? 11.029 -0.213 -7.295 1.00 95.44 98 LEU A CA 1
ATOM 810 C C . LEU A 1 98 ? 10.924 0.980 -8.257 1.00 95.44 98 LEU A C 1
ATOM 812 O O . LEU A 1 98 ? 11.909 1.330 -8.909 1.00 95.44 98 LEU A O 1
ATOM 816 N N . LEU A 1 99 ? 9.771 1.656 -8.287 1.00 95.44 99 LEU A N 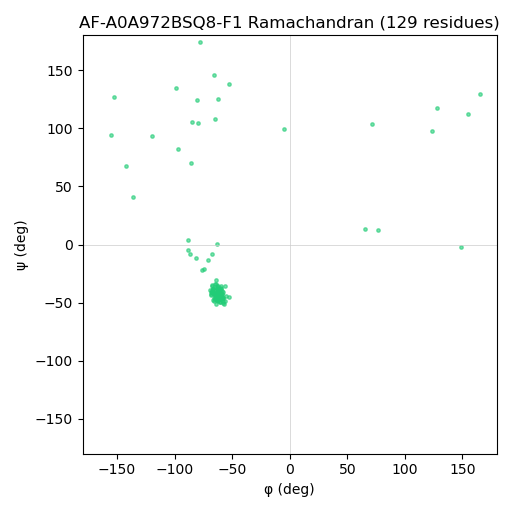1
ATOM 817 C CA . LEU A 1 99 ? 9.560 2.850 -9.114 1.00 95.44 99 LEU A CA 1
ATOM 818 C C . LEU A 1 99 ? 10.529 3.982 -8.755 1.00 95.44 99 LEU A C 1
ATOM 820 O O . LEU A 1 99 ? 11.128 4.595 -9.637 1.00 95.44 99 LEU A O 1
ATOM 824 N N . ASN A 1 100 ? 10.729 4.243 -7.463 1.00 94.50 100 ASN A N 1
ATOM 825 C CA . ASN A 1 100 ? 11.668 5.259 -6.997 1.00 94.50 100 ASN A CA 1
ATOM 826 C C . ASN A 1 100 ? 13.107 4.929 -7.401 1.00 94.50 100 ASN A C 1
ATOM 828 O O . ASN A 1 100 ? 13.843 5.823 -7.815 1.00 94.50 100 ASN A O 1
ATOM 832 N N . THR A 1 101 ? 13.505 3.658 -7.338 1.00 93.88 101 THR A N 1
ATOM 833 C CA . THR A 1 101 ? 14.830 3.207 -7.786 1.00 93.88 101 THR A CA 1
ATOM 834 C C . THR A 1 101 ? 15.015 3.459 -9.281 1.00 93.88 101 THR A C 1
ATOM 836 O O . THR A 1 101 ? 16.024 4.032 -9.684 1.00 93.88 101 THR A O 1
ATOM 839 N N . ILE A 1 102 ? 14.021 3.112 -10.099 1.00 93.69 102 ILE A N 1
ATOM 840 C CA . ILE A 1 102 ? 14.041 3.358 -11.547 1.00 93.69 102 ILE A CA 1
ATOM 841 C C . ILE A 1 102 ? 14.151 4.851 -11.845 1.00 93.69 102 ILE A C 1
ATOM 843 O O . ILE A 1 102 ? 15.036 5.264 -12.591 1.00 93.69 102 ILE A O 1
ATOM 847 N N . ASN A 1 103 ? 13.313 5.673 -11.212 1.00 90.88 103 ASN A N 1
ATOM 848 C CA . ASN A 1 103 ? 13.362 7.123 -11.380 1.00 90.88 103 ASN A CA 1
ATOM 849 C C . ASN A 1 103 ? 14.732 7.687 -10.983 1.00 90.88 103 ASN A C 1
ATOM 851 O O . ASN A 1 103 ? 15.269 8.540 -11.680 1.00 90.88 103 ASN A O 1
ATOM 855 N N . SER A 1 104 ? 15.332 7.172 -9.909 1.00 89.94 104 SER A N 1
ATOM 856 C CA . SER A 1 104 ? 16.667 7.583 -9.456 1.00 89.94 104 SER A CA 1
ATOM 857 C C . SER A 1 104 ? 17.751 7.253 -10.484 1.00 89.94 104 SER A C 1
ATOM 859 O O . SER A 1 104 ? 18.636 8.069 -10.722 1.00 89.94 104 SER A O 1
ATOM 861 N N . ILE A 1 105 ? 17.667 6.086 -11.132 1.00 91.94 105 ILE A N 1
ATOM 862 C CA . ILE A 1 105 ? 18.564 5.704 -12.232 1.00 91.94 105 ILE A CA 1
ATOM 863 C C . ILE A 1 105 ? 18.385 6.662 -13.415 1.00 91.94 105 ILE A C 1
ATOM 865 O O . ILE A 1 105 ? 19.376 7.151 -13.954 1.00 91.94 105 ILE A O 1
ATOM 869 N N . LEU A 1 106 ? 17.143 6.972 -13.798 1.00 90.19 106 LEU A N 1
ATOM 870 C CA . LEU A 1 106 ? 16.868 7.925 -14.876 1.00 90.19 106 LEU A CA 1
ATOM 871 C C . LEU A 1 106 ? 17.459 9.309 -14.561 1.00 90.19 106 LEU A C 1
ATOM 873 O O . LEU A 1 106 ? 18.153 9.871 -15.406 1.00 90.19 106 LEU A O 1
ATOM 877 N N . TYR A 1 107 ? 17.256 9.820 -13.340 1.00 88.69 107 TYR A N 1
ATOM 878 C CA . TYR A 1 107 ? 17.802 11.109 -12.898 1.00 88.69 107 TYR A CA 1
ATOM 879 C C . TYR A 1 107 ? 19.333 11.145 -12.896 1.00 88.69 107 TYR A C 1
ATOM 881 O O . TYR A 1 107 ? 19.925 12.133 -13.335 1.00 88.69 107 TYR A O 1
ATOM 889 N N .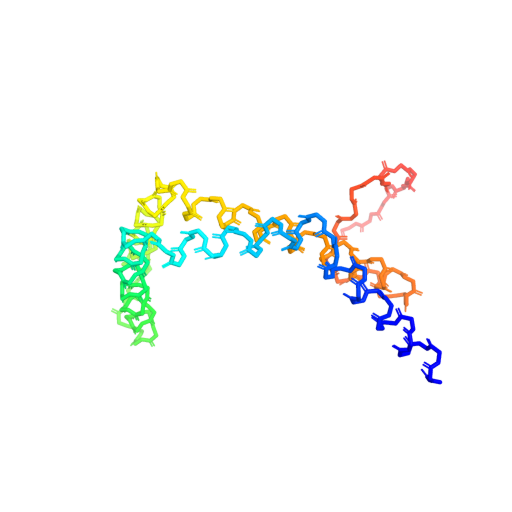 PHE A 1 108 ? 19.972 10.055 -12.466 1.00 89.81 108 PHE A N 1
ATOM 890 C CA . PHE A 1 108 ? 21.426 9.921 -12.47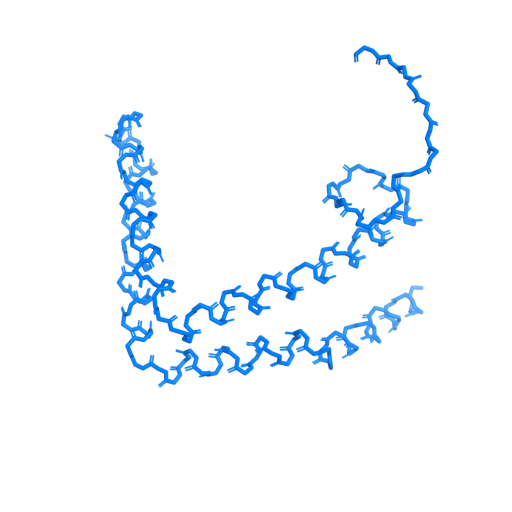6 1.00 89.81 108 PHE A CA 1
ATOM 891 C C . PHE A 1 108 ? 22.008 10.092 -13.888 1.00 89.81 108 PHE A C 1
ATOM 893 O O . PHE A 1 108 ? 22.957 10.848 -14.076 1.00 89.81 108 PHE A O 1
ATOM 900 N N . TYR A 1 109 ? 21.414 9.455 -14.902 1.00 86.62 109 TYR A N 1
ATOM 901 C CA . TYR A 1 109 ? 21.926 9.529 -16.277 1.00 86.62 109 TYR A CA 1
ATOM 902 C C . TYR A 1 109 ? 21.627 10.849 -17.001 1.00 86.62 109 TYR A C 1
ATOM 904 O O . TYR A 1 109 ? 22.341 11.181 -17.946 1.00 86.62 109 TYR A O 1
ATOM 912 N N . ILE A 1 110 ? 20.619 11.620 -16.575 1.00 87.12 110 ILE A N 1
ATOM 913 C CA . ILE A 1 110 ? 20.335 12.951 -17.147 1.00 87.12 110 ILE A CA 1
ATOM 914 C C . ILE A 1 110 ? 21.098 14.091 -16.449 1.00 87.12 110 ILE A C 1
ATOM 916 O O . ILE A 1 110 ? 20.905 15.253 -16.799 1.00 87.12 110 ILE A O 1
ATOM 920 N N . GLY A 1 111 ? 21.968 13.779 -15.479 1.00 73.94 111 GLY A N 1
ATOM 921 C CA . GLY A 1 111 ? 22.784 14.767 -14.764 1.00 73.94 111 GLY A CA 1
ATOM 922 C C . GLY A 1 111 ? 22.027 15.574 -13.704 1.00 73.94 111 GLY A C 1
ATOM 923 O O . GLY A 1 111 ? 22.556 16.559 -13.190 1.00 73.94 111 GLY A O 1
ATOM 924 N N . GLU A 1 112 ? 20.808 15.169 -13.335 1.00 63.34 112 GLU A N 1
ATOM 925 C CA . GLU A 1 112 ? 20.092 15.738 -12.189 1.00 63.34 112 GLU A CA 1
ATOM 926 C C . GLU A 1 112 ? 20.511 15.004 -10.902 1.00 63.34 112 GLU A C 1
ATOM 928 O O . GLU A 1 112 ? 19.731 14.266 -10.303 1.00 63.34 112 GLU A O 1
ATOM 933 N N . GLU A 1 113 ? 21.752 15.208 -10.442 1.00 55.38 113 GLU A N 1
ATOM 934 C CA . GLU A 1 113 ? 22.322 14.520 -9.262 1.00 55.38 113 GLU A CA 1
ATOM 935 C C . GLU A 1 113 ? 21.611 14.824 -7.921 1.00 55.38 113 GLU A C 1
ATOM 937 O O . GLU A 1 113 ? 21.993 14.294 -6.881 1.00 55.38 113 GLU A O 1
ATOM 942 N N . ASN A 1 114 ? 20.561 15.656 -7.895 1.00 48.16 114 ASN A N 1
ATOM 943 C CA . ASN A 1 114 ? 19.998 16.204 -6.655 1.00 48.16 114 ASN A CA 1
ATOM 944 C C . ASN A 1 114 ? 18.461 16.203 -6.561 1.00 48.16 114 ASN A C 1
ATOM 946 O O . ASN A 1 114 ? 17.863 17.132 -6.015 1.00 48.16 114 ASN A O 1
ATOM 950 N N . LYS A 1 115 ? 17.786 15.135 -7.001 1.00 50.91 115 LYS A N 1
ATOM 951 C CA . LYS A 1 115 ? 16.408 14.851 -6.553 1.00 50.91 115 LYS A CA 1
ATOM 952 C C . LYS A 1 115 ? 16.348 13.493 -5.861 1.00 50.91 115 LYS A C 1
ATOM 954 O O . LYS A 1 115 ? 16.216 12.459 -6.496 1.00 50.91 115 LYS A O 1
ATOM 959 N N . LYS A 1 116 ? 16.500 13.553 -4.532 1.00 48.25 116 LYS A N 1
ATOM 960 C CA . LYS A 1 116 ? 16.392 12.484 -3.523 1.00 48.25 116 LYS A CA 1
ATOM 961 C C . LYS A 1 116 ? 15.948 11.114 -4.055 1.00 48.25 116 LYS A C 1
ATOM 963 O O . LYS A 1 116 ? 14.759 10.818 -4.127 1.00 48.25 116 LYS A O 1
ATOM 968 N N . GLY A 1 117 ? 16.936 10.254 -4.255 1.00 46.03 117 GLY A N 1
ATOM 969 C CA . GLY A 1 117 ? 16.766 8.815 -4.338 1.00 46.03 117 GLY A CA 1
ATOM 970 C C . GLY A 1 117 ? 18.082 8.153 -3.966 1.00 46.03 117 GLY A C 1
ATOM 971 O O . GLY A 1 117 ? 18.989 8.054 -4.786 1.00 46.03 117 GLY A O 1
ATOM 972 N N . CYS A 1 118 ? 18.234 7.779 -2.694 1.00 45.00 118 CYS A N 1
ATOM 973 C CA . CYS A 1 118 ? 19.409 7.035 -2.256 1.00 45.00 118 CYS A CA 1
ATOM 974 C C . CYS A 1 118 ? 19.401 5.664 -2.938 1.00 45.00 118 CYS A C 1
ATOM 976 O O . CYS A 1 118 ? 18.600 4.799 -2.589 1.00 45.00 118 CYS A O 1
ATOM 978 N N . LEU A 1 119 ? 20.307 5.474 -3.896 1.00 45.28 119 LEU A N 1
ATOM 979 C CA . LEU A 1 119 ? 20.659 4.169 -4.446 1.00 45.28 119 LEU A CA 1
ATOM 980 C C . LEU A 1 119 ? 21.254 3.298 -3.323 1.00 45.28 119 LEU A C 1
ATOM 982 O O . LEU A 1 119 ? 22.247 3.704 -2.710 1.00 45.28 119 LEU A O 1
ATOM 986 N N . PRO A 1 120 ? 20.728 2.093 -3.048 1.00 44.16 120 PRO A N 1
ATOM 987 C CA . PRO A 1 120 ? 21.408 1.153 -2.176 1.00 44.16 120 PRO A CA 1
ATOM 988 C C . PRO A 1 120 ? 22.502 0.460 -2.998 1.00 44.16 120 PRO A C 1
ATOM 990 O O . PRO A 1 120 ? 22.204 -0.393 -3.829 1.00 44.16 120 PRO A O 1
ATOM 993 N N . GLY A 1 121 ? 23.773 0.830 -2.798 1.00 46.06 121 GLY A N 1
ATOM 994 C CA . GLY A 1 121 ? 24.875 -0.022 -3.274 1.00 46.06 121 GLY A CA 1
ATOM 995 C C . GLY A 1 121 ? 26.188 0.616 -3.721 1.00 46.06 121 GLY A C 1
ATOM 996 O O . GLY A 1 121 ? 27.098 -0.138 -4.047 1.00 46.06 121 GLY A O 1
ATOM 997 N N . LYS A 1 122 ? 26.359 1.945 -3.726 1.00 44.03 122 LYS A N 1
ATOM 998 C CA . LYS A 1 122 ? 27.681 2.554 -3.995 1.00 44.03 122 LYS A CA 1
ATOM 999 C C . LYS A 1 122 ? 27.952 3.792 -3.137 1.00 44.03 122 LYS A C 1
ATOM 1001 O O . LYS A 1 122 ? 28.085 4.897 -3.642 1.00 44.03 122 LYS A O 1
ATOM 1006 N N . CYS A 1 123 ? 28.106 3.586 -1.830 1.00 46.44 123 CYS A N 1
ATOM 1007 C CA . CYS A 1 123 ? 28.967 4.446 -1.015 1.00 46.44 123 CYS A CA 1
ATOM 1008 C C . CYS A 1 123 ? 30.324 3.754 -0.881 1.00 46.44 123 CYS A C 1
ATOM 1010 O O . CYS A 1 123 ? 30.596 3.035 0.076 1.00 46.44 123 CYS A O 1
ATOM 1012 N N . SER A 1 124 ? 31.170 3.912 -1.890 1.00 46.50 124 SER A N 1
ATOM 1013 C CA . SER A 1 124 ? 32.586 3.554 -1.833 1.00 46.50 124 SER A CA 1
ATOM 1014 C C . SER A 1 124 ? 33.301 4.469 -2.814 1.00 46.50 124 SER A C 1
ATOM 1016 O O . SER A 1 124 ? 32.877 4.531 -3.960 1.00 46.50 124 SER A O 1
ATOM 1018 N N . THR A 1 125 ? 34.338 5.161 -2.330 1.00 45.97 125 THR A N 1
ATOM 1019 C CA . THR A 1 125 ? 35.079 6.288 -2.938 1.00 45.97 125 THR A CA 1
ATOM 1020 C C . THR A 1 125 ? 34.263 7.584 -2.965 1.00 45.97 125 THR A C 1
ATOM 1022 O O . THR A 1 125 ? 33.341 7.709 -3.750 1.00 45.97 125 THR A O 1
ATOM 1025 N N . GLY A 1 126 ? 34.461 8.590 -2.119 1.00 43.31 126 GLY A N 1
ATOM 1026 C CA . GLY A 1 126 ? 35.630 9.006 -1.357 1.00 43.31 126 GLY A CA 1
ATOM 1027 C C . GLY A 1 126 ? 35.836 10.489 -1.656 1.00 43.31 126 GLY A C 1
ATOM 1028 O O . GLY A 1 126 ? 36.039 10.829 -2.816 1.00 43.31 126 GLY A O 1
ATOM 1029 N N . THR A 1 127 ? 35.729 11.343 -0.632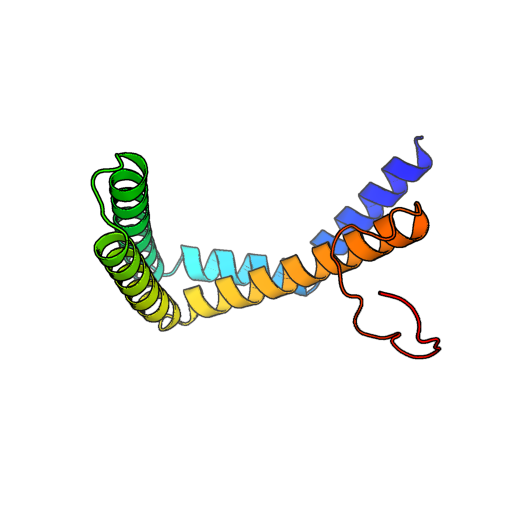 1.00 39.16 127 THR A N 1
ATOM 1030 C CA . THR A 1 127 ? 36.522 12.566 -0.367 1.00 39.16 127 THR A CA 1
ATOM 1031 C C . THR A 1 127 ? 35.706 13.529 0.503 1.00 39.16 127 THR A C 1
ATOM 1033 O O . THR A 1 127 ? 34.702 14.094 0.082 1.00 39.16 127 THR A O 1
ATOM 1036 N N . CYS A 1 128 ? 36.166 13.713 1.742 1.00 53.31 128 CYS A N 1
ATOM 1037 C CA . CYS A 1 128 ? 35.828 14.846 2.597 1.00 53.31 128 CYS A CA 1
ATOM 1038 C C . CYS A 1 128 ? 36.094 16.177 1.880 1.00 53.31 128 CYS A C 1
ATOM 1040 O O . CYS A 1 128 ? 37.196 16.337 1.360 1.00 53.31 128 CYS A O 1
ATOM 1042 N N . ARG A 1 129 ? 35.194 17.163 2.004 1.00 42.22 129 ARG A N 1
ATOM 1043 C CA . ARG A 1 129 ? 35.495 18.545 2.453 1.00 42.22 129 ARG A CA 1
ATOM 1044 C C . ARG A 1 129 ? 34.340 19.501 2.147 1.00 42.22 129 ARG A C 1
ATOM 1046 O O . ARG A 1 129 ? 33.988 19.673 0.990 1.00 42.22 129 ARG A O 1
ATOM 1053 N N . GLY A 1 130 ? 33.932 20.245 3.174 1.00 41.62 130 GLY A N 1
ATOM 1054 C CA . GLY A 1 130 ? 33.724 21.687 3.026 1.00 41.62 130 GLY A CA 1
ATOM 1055 C C . GLY A 1 130 ? 32.343 22.217 3.392 1.00 41.62 130 GLY A C 1
ATOM 1056 O O . GLY A 1 130 ? 31.488 22.262 2.521 1.00 41.62 130 GLY A O 1
ATOM 1057 N N . CYS A 1 131 ? 32.259 22.722 4.631 1.00 37.28 131 CYS A N 1
ATOM 1058 C CA . CYS A 1 131 ? 31.316 23.713 5.176 1.00 37.28 131 CYS A CA 1
ATOM 1059 C C . CYS A 1 131 ? 29.839 23.326 5.318 1.00 37.28 131 CYS A C 1
ATOM 1061 O O . CYS A 1 131 ? 29.130 23.197 4.300 1.00 37.28 131 CYS A O 1
#

Mean predicted aligned error: 9.09 Å

Nearest PDB structures (foldseek):
  2iaz-assembly1_B  TM=7.547E-01  e=1.189E-03  Streptococcus pneumoniae TIGR4
  2iaz-assembly1_D  TM=6.942E-01  e=1.902E-02  Streptococcus pneumoniae TIGR4
  2iaz-assembly1_C  TM=6.540E-01  e=2.271E-02  Streptococcus pneumoniae TIGR4
  2oeq-assembly1_B  TM=8.281E-01  e=1.256E-01  Geobacillus stearothermophilus
  6o35-assembly1_A  TM=4.070E-01  e=4.869E+00  synthetic construct

Radius of gyration: 20.58 Å; Cα contacts (8 Å, |Δi|>4): 65; chains: 1; bounding box: 52×37×52 Å

Solvent-accessible surface area (backbone atoms only — not comparable to full-atom values): 7489 Å² total; per-residue (Å²): 112,67,68,62,54,51,53,52,48,52,52,50,52,54,46,64,70,26,70,46,43,50,46,25,52,54,24,46,52,50,26,70,71,29,66,67,49,48,53,48,51,52,53,50,53,51,53,53,51,50,49,52,50,48,58,71,68,65,78,54,54,75,68,55,50,50,50,52,50,50,52,52,49,55,52,46,52,60,46,53,71,39,65,44,46,34,47,26,55,50,28,44,51,54,34,50,51,53,51,47,50,52,52,32,54,53,32,53,78,72,68,51,86,81,68,92,51,87,73,90,84,76,94,72,88,88,80,92,83,85,137

Sequence (131 aa):
MDNIIEKAKELGEMLAESKQYIRLKNAEEAQLNDSKAQDLLKQYNQKRRQAAMLIRCGKLNAEQIESVKKELQEEFNRLYENENIKEYIEAKKDFEQLLNTINSILYFYIGEENKKGCLPGKCSTGTCRGC

pLDDT: mean 86.36, std 17.75, range [37.28, 98.44]

Secondary structure (DSSP, 8-state):
-HHHHHHHHHHHHHHHTSHHHHHHHHHHHHHHH-HHHHHHHHHHHHHHHHHHHHHHTT---HHHHHHHHHHHHHHHHHHHTSHHHHHHHHHHHHHHHHHHHHHHHHHHHTT-TTS----TT---S------